Protein AF-A0A7R8NCP3-F1 (afdb_monomer)

Structure (mmCIF, N/CA/C/O backbone):
data_AF-A0A7R8NCP3-F1
#
_entry.id   AF-A0A7R8NCP3-F1
#
loop_
_atom_site.group_PDB
_atom_site.id
_atom_site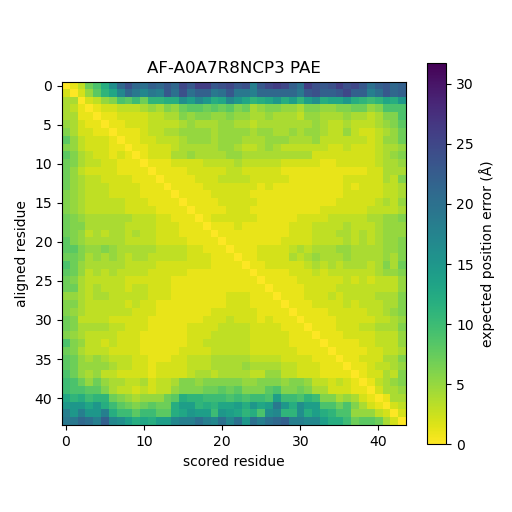.type_symbol
_atom_site.label_atom_id
_atom_site.label_alt_id
_atom_site.label_comp_id
_atom_site.label_asym_id
_atom_site.label_entity_id
_atom_site.label_seq_id
_atom_site.pdbx_PDB_ins_code
_atom_site.Cartn_x
_atom_site.Cartn_y
_atom_site.Cartn_z
_atom_site.occupancy
_atom_site.B_iso_or_equiv
_atom_site.auth_seq_id
_atom_site.auth_comp_id
_atom_site.auth_asym_id
_atom_site.auth_atom_id
_atom_site.pdbx_PDB_model_num
ATOM 1 N N . MET A 1 1 ? 21.494 -7.126 7.793 1.00 53.47 1 MET A N 1
ATOM 2 C CA . MET A 1 1 ? 20.330 -7.011 6.888 1.00 53.47 1 MET A CA 1
ATOM 3 C C . MET A 1 1 ? 19.133 -7.623 7.589 1.00 53.47 1 MET A C 1
ATOM 5 O O . MET A 1 1 ? 19.176 -8.812 7.873 1.00 53.47 1 MET A O 1
ATOM 9 N N . ALA A 1 2 ? 18.118 -6.837 7.941 1.00 70.69 2 ALA A N 1
ATOM 10 C CA . ALA A 1 2 ? 16.879 -7.416 8.453 1.00 70.69 2 ALA A CA 1
ATOM 11 C C . ALA A 1 2 ? 16.092 -7.995 7.269 1.00 70.69 2 ALA A C 1
ATOM 13 O O . ALA A 1 2 ? 15.909 -7.313 6.261 1.00 70.69 2 ALA A O 1
ATOM 14 N N . GLY A 1 3 ? 15.692 -9.263 7.367 1.00 87.25 3 GLY A N 1
ATOM 15 C CA . GLY A 1 3 ? 14.799 -9.894 6.398 1.00 87.25 3 GLY A CA 1
ATOM 16 C C . GLY A 1 3 ? 13.389 -9.298 6.443 1.00 87.25 3 GLY A C 1
ATOM 17 O O . GLY A 1 3 ? 13.074 -8.449 7.278 1.00 87.25 3 GLY A O 1
ATOM 18 N N . ALA A 1 4 ? 12.519 -9.762 5.549 1.00 90.62 4 ALA A N 1
ATOM 19 C CA . ALA A 1 4 ? 11.111 -9.388 5.589 1.00 90.62 4 ALA A CA 1
ATOM 20 C C . ALA A 1 4 ? 10.423 -10.021 6.809 1.00 90.62 4 ALA A C 1
ATOM 22 O O . ALA A 1 4 ? 10.565 -11.219 7.057 1.00 90.62 4 ALA A O 1
ATOM 23 N N . ARG A 1 5 ? 9.640 -9.224 7.546 1.00 92.38 5 ARG A N 1
ATOM 24 C CA . ARG A 1 5 ? 8.728 -9.719 8.581 1.00 92.38 5 ARG A CA 1
ATOM 25 C C . ARG A 1 5 ? 7.296 -9.600 8.087 1.00 92.38 5 ARG A C 1
ATOM 27 O O . ARG A 1 5 ? 6.843 -8.506 7.759 1.00 92.38 5 ARG A O 1
ATOM 34 N N . TRP A 1 6 ? 6.583 -10.717 8.088 1.00 92.88 6 TRP A N 1
ATOM 35 C CA . TRP A 1 6 ? 5.164 -10.748 7.761 1.00 92.88 6 TRP A CA 1
ATOM 36 C C . TRP A 1 6 ? 4.321 -10.302 8.956 1.00 92.88 6 TRP A C 1
ATOM 38 O O . TRP A 1 6 ? 4.662 -10.556 10.112 1.00 92.88 6 TRP A O 1
ATOM 48 N N . GLY A 1 7 ? 3.219 -9.621 8.666 1.00 91.56 7 GLY A N 1
ATOM 49 C CA . GLY A 1 7 ? 2.228 -9.185 9.641 1.00 91.56 7 GLY A CA 1
ATOM 50 C C . GLY A 1 7 ? 0.828 -9.295 9.051 1.00 91.56 7 GLY A C 1
ATOM 51 O O . GLY A 1 7 ? 0.666 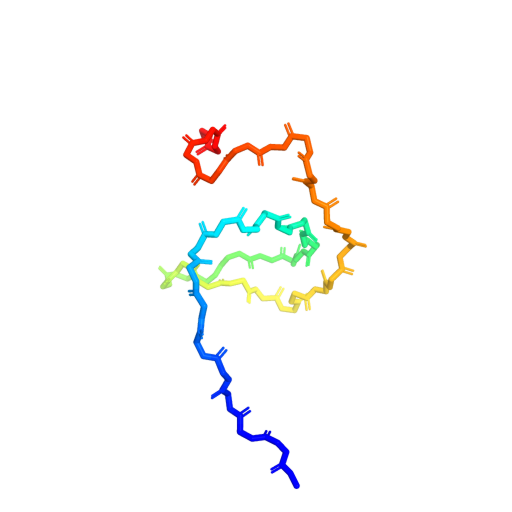-9.596 7.868 1.00 91.56 7 GLY A O 1
ATOM 52 N N . LEU A 1 8 ? -0.185 -9.052 9.878 1.00 94.19 8 LEU A N 1
ATOM 53 C CA . LEU A 1 8 ? -1.570 -9.026 9.413 1.00 94.19 8 LEU A CA 1
ATOM 54 C C . LEU A 1 8 ? -1.792 -7.821 8.475 1.00 94.19 8 LEU A C 1
ATOM 56 O O . LEU A 1 8 ? -1.224 -6.753 8.728 1.00 94.19 8 LEU A O 1
ATOM 60 N N . PRO A 1 9 ? -2.626 -7.945 7.424 1.00 92.38 9 PRO A N 1
ATOM 61 C CA . PRO A 1 9 ? -2.870 -6.880 6.448 1.00 92.38 9 PRO A CA 1
ATOM 62 C C . PRO A 1 9 ? -3.834 -5.816 7.004 1.00 92.38 9 PRO A C 1
ATOM 64 O O . PRO A 1 9 ? -4.936 -5.637 6.503 1.00 92.38 9 PRO A O 1
ATOM 67 N N . GLN A 1 10 ? -3.429 -5.139 8.080 1.00 92.25 10 GLN A N 1
ATOM 68 C CA . GLN A 1 10 ? -4.271 -4.194 8.827 1.00 92.25 10 GLN A CA 1
ATOM 69 C C . GLN A 1 10 ? -3.934 -2.721 8.568 1.00 92.25 10 GLN A C 1
ATOM 71 O O . GLN A 1 10 ? -4.644 -1.832 9.024 1.00 92.25 10 GLN A O 1
ATOM 76 N N . LEU A 1 11 ? -2.846 -2.447 7.847 1.00 93.62 11 LEU A N 1
ATOM 77 C CA . LEU A 1 11 ? -2.365 -1.091 7.596 1.00 93.62 11 LEU A CA 1
ATOM 78 C C . LEU A 1 11 ? -2.626 -0.690 6.147 1.00 93.62 11 LEU A C 1
ATOM 80 O O . LEU A 1 11 ? -2.207 -1.385 5.222 1.00 93.62 11 LEU A O 1
ATOM 84 N N . VAL A 1 12 ? -3.252 0.471 5.963 1.00 95.25 12 VAL A N 1
ATOM 85 C CA . VAL A 1 12 ? -3.432 1.098 4.653 1.00 95.25 12 VAL A CA 1
ATOM 86 C C . VAL A 1 12 ? -2.412 2.222 4.492 1.00 95.25 12 VAL A C 1
ATOM 88 O O . VAL A 1 12 ? -2.280 3.102 5.345 1.00 95.25 12 VAL A O 1
ATOM 91 N N . GLY A 1 13 ? -1.670 2.184 3.388 1.00 95.31 13 GLY A N 1
ATOM 92 C CA . GLY A 1 13 ? -0.700 3.203 3.007 1.00 95.31 13 GLY A CA 1
ATOM 93 C C . GLY A 1 13 ? -1.090 3.865 1.694 1.00 95.31 13 GLY A C 1
ATOM 94 O O . GLY A 1 13 ? -1.473 3.194 0.739 1.00 95.31 13 GLY A O 1
ATOM 95 N N . GLU A 1 14 ? -0.974 5.184 1.642 1.00 97.00 14 GLU A N 1
ATOM 96 C CA . GLU A 1 14 ? -1.130 5.958 0.421 1.00 97.00 14 GLU A CA 1
ATOM 97 C C . GLU A 1 14 ? 0.216 6.048 -0.302 1.00 97.00 14 GLU A C 1
ATOM 99 O O . GLU A 1 14 ? 1.256 6.334 0.301 1.00 97.00 14 GLU A O 1
ATOM 104 N N . VAL A 1 15 ? 0.186 5.818 -1.612 1.00 97.88 15 VAL A N 1
ATOM 105 C CA . VAL A 1 15 ? 1.361 5.890 -2.480 1.00 97.88 15 VAL A CA 1
ATOM 106 C C . VAL A 1 15 ? 1.055 6.727 -3.709 1.00 97.88 15 VAL A C 1
ATOM 108 O O . VAL A 1 15 ? -0.048 6.678 -4.256 1.00 97.88 15 VAL A O 1
ATOM 111 N N . ARG A 1 16 ? 2.058 7.467 -4.177 1.00 98.12 16 ARG A N 1
ATOM 112 C CA . ARG A 1 16 ? 2.027 8.107 -5.495 1.00 98.12 16 ARG A CA 1
ATOM 113 C C . ARG A 1 16 ? 2.706 7.186 -6.494 1.00 98.12 16 ARG A C 1
ATOM 115 O O . ARG A 1 16 ? 3.659 6.493 -6.155 1.00 98.12 16 ARG A O 1
ATOM 122 N N . TYR A 1 17 ? 2.215 7.163 -7.725 1.00 98.12 17 TYR A N 1
ATOM 123 C CA . TYR A 1 17 ? 2.794 6.357 -8.794 1.00 98.12 17 TYR A CA 1
ATOM 124 C C . TYR A 1 17 ? 2.493 6.989 -10.153 1.00 98.12 17 TYR A C 1
ATOM 126 O O . TYR A 1 17 ? 1.593 7.816 -10.279 1.00 98.12 17 TYR A O 1
ATOM 134 N N . THR A 1 18 ? 3.261 6.602 -11.170 1.00 98.00 18 THR A N 1
ATOM 135 C CA . THR A 1 18 ? 3.143 7.182 -12.521 1.00 98.00 18 THR A CA 1
ATOM 136 C C . THR A 1 18 ? 2.118 6.455 -13.389 1.00 98.00 18 THR A C 1
ATOM 138 O O . THR A 1 18 ? 1.352 7.080 -14.110 1.00 98.00 18 THR A O 1
ATOM 141 N N . SER A 1 19 ? 2.101 5.123 -13.341 1.00 97.75 19 SER A N 1
ATOM 142 C CA . SER A 1 19 ? 1.157 4.283 -14.088 1.00 97.75 19 SER A CA 1
ATOM 143 C C . SER A 1 19 ? 1.062 2.878 -13.492 1.00 97.75 19 SER A C 1
ATOM 145 O O . SER A 1 19 ? 1.922 2.458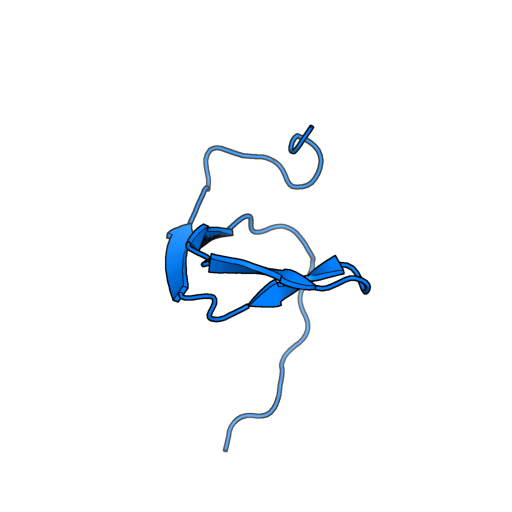 -12.711 1.00 97.75 19 SER A O 1
ATOM 147 N N . ARG A 1 20 ? 0.017 2.133 -13.866 1.00 97.81 20 ARG A N 1
ATOM 148 C CA . ARG A 1 20 ? -0.088 0.689 -13.615 1.00 97.81 20 ARG A CA 1
ATOM 149 C C . ARG A 1 20 ? 0.476 -0.089 -14.800 1.00 97.81 20 ARG A C 1
ATOM 151 O O . ARG A 1 20 ? 0.269 0.277 -15.953 1.00 97.81 20 ARG A O 1
ATOM 158 N N . THR A 1 21 ? 1.192 -1.174 -14.529 1.00 97.38 21 THR A N 1
ATOM 159 C CA . THR A 1 21 ? 1.586 -2.131 -15.567 1.00 97.38 21 THR A CA 1
ATOM 160 C C . THR A 1 21 ? 0.385 -2.965 -16.004 1.00 97.38 21 THR A C 1
ATOM 162 O O . THR A 1 21 ? -0.598 -3.080 -15.273 1.00 97.38 21 THR A O 1
ATOM 165 N N . ARG A 1 22 ? 0.495 -3.639 -17.156 1.00 97.50 22 ARG A N 1
ATOM 166 C CA . ARG A 1 22 ? -0.512 -4.617 -17.604 1.00 97.50 22 ARG A CA 1
ATOM 167 C C . ARG A 1 22 ? -0.780 -5.715 -16.564 1.00 97.50 22 ARG A C 1
ATOM 169 O O . ARG A 1 22 ? -1.894 -6.203 -16.470 1.00 97.50 22 ARG A O 1
ATOM 176 N N . ALA A 1 23 ? 0.227 -6.075 -1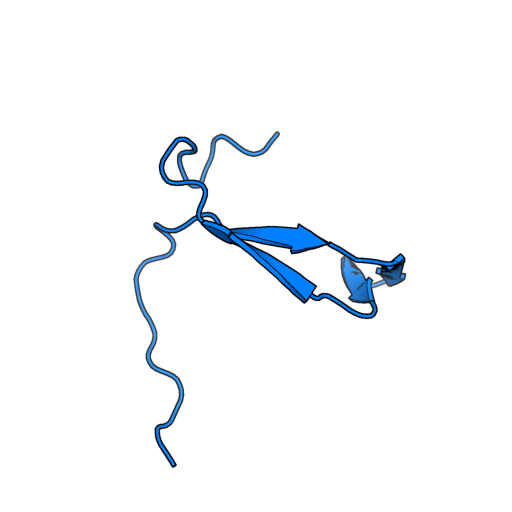5.765 1.00 97.81 23 ALA A N 1
ATOM 177 C CA . ALA A 1 23 ? 0.115 -7.058 -14.687 1.00 97.81 23 ALA A CA 1
ATOM 178 C C . ALA A 1 23 ? -0.379 -6.460 -13.349 1.00 97.81 23 ALA A C 1
ATOM 180 O O . ALA A 1 23 ? -0.247 -7.104 -12.313 1.00 97.81 23 ALA A O 1
ATOM 181 N N . GLY A 1 24 ? -0.866 -5.215 -13.336 1.00 96.75 24 GLY A N 1
ATOM 182 C CA . GLY A 1 24 ? -1.450 -4.574 -12.153 1.00 96.75 24 GLY A CA 1
ATOM 183 C C . GLY A 1 24 ? -0.455 -4.003 -11.134 1.00 96.75 24 GLY A C 1
ATOM 184 O O . GLY A 1 24 ? -0.874 -3.536 -10.080 1.00 96.75 24 GLY A O 1
ATOM 185 N N . ARG A 1 25 ? 0.855 -3.989 -11.421 1.00 97.50 25 ARG A N 1
ATOM 186 C CA . ARG A 1 25 ? 1.873 -3.406 -10.517 1.00 97.50 25 ARG A CA 1
ATOM 187 C C . ARG A 1 25 ? 2.011 -1.896 -10.718 1.00 97.50 25 ARG A C 1
ATOM 189 O O . ARG A 1 25 ? 1.807 -1.405 -11.824 1.00 97.50 25 ARG A O 1
ATOM 196 N N . LEU A 1 26 ? 2.418 -1.164 -9.684 1.00 98.12 26 LEU A N 1
ATOM 197 C CA . LEU A 1 26 ? 2.652 0.284 -9.763 1.00 98.12 26 LEU A CA 1
ATOM 198 C C . LEU A 1 26 ? 4.051 0.597 -10.322 1.00 98.12 26 LEU A C 1
ATOM 200 O O . LEU A 1 26 ? 5.031 -0.028 -9.918 1.00 98.12 26 LEU A O 1
ATOM 204 N N . ARG A 1 27 ? 4.159 1.575 -11.233 1.00 98.12 27 ARG A N 1
ATOM 205 C CA . ARG A 1 27 ? 5.438 2.075 -11.768 1.00 98.12 27 ARG A CA 1
ATOM 206 C C . ARG A 1 27 ? 5.910 3.326 -11.033 1.00 98.12 27 ARG A C 1
ATOM 208 O O . ARG A 1 27 ? 5.163 4.302 -10.927 1.00 98.12 27 ARG A O 1
ATOM 215 N N . HIS A 1 28 ? 7.176 3.294 -10.615 1.00 97.94 28 HIS A N 1
ATOM 216 C CA . HIS A 1 28 ? 7.838 4.337 -9.825 1.00 97.94 28 HIS A CA 1
ATOM 217 C C . HIS A 1 28 ? 7.029 4.734 -8.577 1.00 97.94 28 HIS A C 1
ATOM 219 O O . HIS A 1 28 ? 6.687 5.909 -8.428 1.00 97.94 28 HIS A O 1
ATOM 225 N N . PRO A 1 29 ? 6.639 3.767 -7.719 1.00 98.25 29 PRO A N 1
ATOM 226 C CA . PRO A 1 29 ? 5.879 4.094 -6.529 1.00 98.25 29 PRO A CA 1
ATOM 227 C C . PRO A 1 29 ? 6.757 4.839 -5.522 1.00 98.25 29 PRO A C 1
ATOM 229 O O . PRO A 1 29 ? 7.890 4.438 -5.256 1.00 98.25 29 PRO A O 1
ATOM 232 N N . SER A 1 30 ? 6.202 5.885 -4.924 1.00 98.25 30 SER A N 1
ATOM 233 C CA . SER A 1 30 ? 6.774 6.553 -3.762 1.00 98.25 30 SER A CA 1
ATOM 234 C C . SER A 1 30 ? 5.778 6.549 -2.610 1.00 98.25 30 SER A C 1
ATOM 236 O O . SER A 1 30 ? 4.565 6.694 -2.794 1.00 98.25 30 SER A O 1
ATOM 238 N N . TRP A 1 31 ? 6.306 6.341 -1.406 1.00 97.88 31 TRP A N 1
ATOM 239 C CA . TR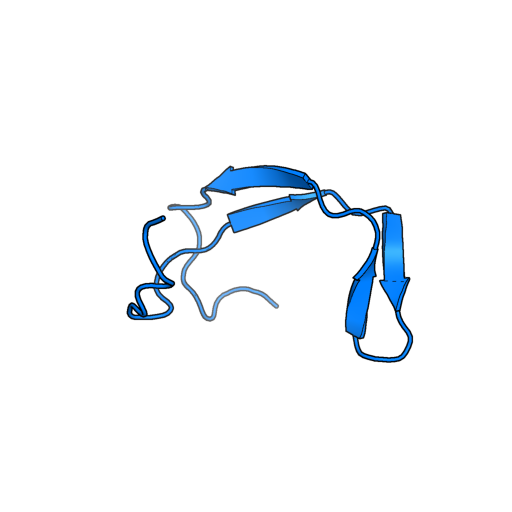P A 1 31 ? 5.527 6.425 -0.181 1.00 97.88 31 TRP A CA 1
ATOM 240 C C . TRP A 1 31 ? 4.991 7.843 0.009 1.00 97.88 31 TRP A C 1
ATOM 242 O O . TRP A 1 31 ? 5.739 8.806 -0.159 1.00 97.88 31 TRP A O 1
ATOM 252 N N . HIS A 1 32 ? 3.717 7.968 0.378 1.00 97.69 32 HIS A N 1
ATOM 253 C CA . HIS A 1 32 ? 3.135 9.252 0.745 1.00 97.69 32 HIS A CA 1
ATOM 254 C C . HIS A 1 32 ? 2.865 9.316 2.250 1.00 97.69 32 HIS A C 1
ATOM 256 O O . HIS A 1 32 ? 3.519 10.082 2.955 1.00 97.69 32 HIS A O 1
ATOM 262 N N . ARG A 1 33 ? 1.921 8.512 2.756 1.00 97.38 33 ARG A N 1
ATOM 263 C CA . ARG A 1 33 ? 1.507 8.539 4.171 1.00 97.38 33 ARG A CA 1
ATOM 264 C C . ARG A 1 33 ? 0.738 7.289 4.587 1.00 97.38 33 ARG A C 1
ATOM 266 O O . ARG A 1 33 ? 0.170 6.600 3.745 1.00 97.38 33 ARG A O 1
ATOM 273 N N . LEU A 1 34 ? 0.649 7.043 5.894 1.00 96.50 34 LEU A N 1
ATOM 274 C CA . LEU A 1 34 ? -0.307 6.076 6.441 1.00 96.50 34 LEU A CA 1
ATOM 275 C C . LEU A 1 34 ? -1.729 6.651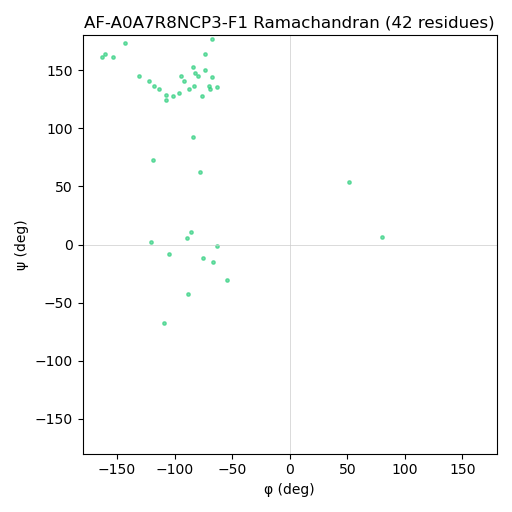 6.394 1.00 96.50 34 LEU A C 1
ATOM 277 O O . LEU A 1 34 ? -1.928 7.863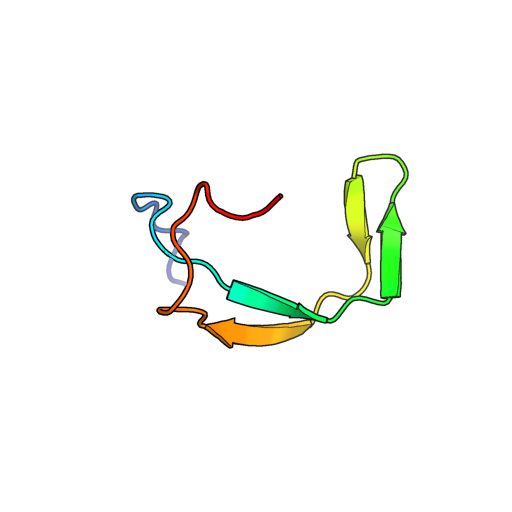 6.504 1.00 96.50 34 LEU A O 1
ATOM 281 N N . ARG A 1 35 ? -2.709 5.757 6.264 1.00 95.38 35 ARG A N 1
ATOM 282 C CA . ARG A 1 35 ? -4.145 6.046 6.304 1.00 95.38 35 ARG A CA 1
ATOM 283 C C . ARG A 1 35 ? -4.803 5.294 7.460 1.00 95.38 35 ARG A C 1
ATOM 285 O O . ARG A 1 35 ? -5.500 4.313 7.219 1.00 95.38 35 ARG A O 1
ATOM 292 N N . PRO A 1 36 ? -4.569 5.714 8.718 1.00 93.50 36 PRO A N 1
ATOM 293 C CA . PRO A 1 36 ? -5.209 5.083 9.875 1.00 93.50 36 PRO A CA 1
ATOM 294 C C . PRO A 1 36 ? -6.729 5.304 9.892 1.00 93.50 36 PRO A C 1
ATOM 296 O O . PRO A 1 36 ? -7.445 4.622 10.613 1.00 93.50 36 PRO A O 1
ATOM 299 N N . ASP A 1 37 ? -7.213 6.255 9.092 1.00 93.25 37 ASP A N 1
ATOM 300 C CA . ASP A 1 37 ? -8.621 6.556 8.874 1.00 93.25 37 ASP A CA 1
ATOM 301 C C . ASP A 1 37 ? -9.340 5.534 7.973 1.00 93.25 37 ASP A C 1
ATOM 303 O O . ASP A 1 37 ? -10.565 5.564 7.888 1.00 93.25 37 ASP A 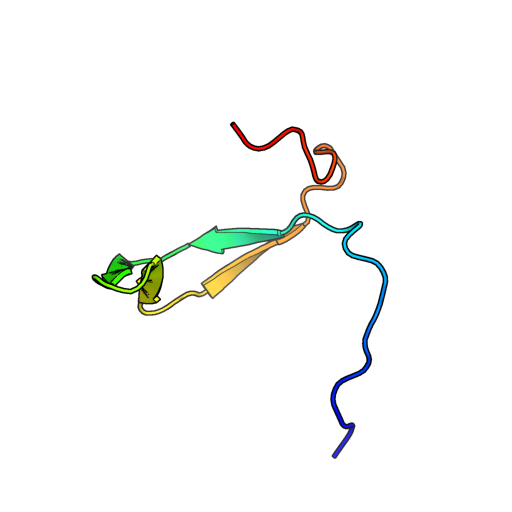O 1
ATOM 307 N N . LEU A 1 38 ? -8.609 4.634 7.301 1.00 91.06 38 LEU A N 1
ATOM 308 C CA . LEU A 1 38 ? -9.175 3.645 6.383 1.00 91.06 38 LEU A CA 1
ATOM 309 C C . LEU A 1 38 ? -9.013 2.218 6.912 1.00 91.06 38 LEU A C 1
ATOM 311 O O . LEU A 1 38 ? -7.923 1.800 7.300 1.00 91.06 38 LEU A O 1
ATOM 315 N N . ALA A 1 39 ? -10.097 1.443 6.842 1.00 89.00 39 ALA A N 1
ATOM 316 C CA . ALA A 1 39 ? -10.068 0.011 7.116 1.00 89.00 39 ALA A CA 1
ATOM 317 C C . ALA A 1 39 ? -9.596 -0.788 5.876 1.00 89.00 39 ALA A C 1
ATOM 319 O O . ALA A 1 39 ? -9.941 -0.414 4.750 1.00 89.00 39 ALA A O 1
ATOM 320 N N . PRO A 1 40 ? -8.894 -1.928 6.041 1.00 81.81 40 PRO A N 1
ATOM 321 C CA . PRO A 1 40 ? -8.302 -2.709 4.940 1.00 81.81 40 PRO A CA 1
ATOM 322 C C . PRO A 1 40 ? -9.265 -3.323 3.902 1.00 81.81 40 PRO A C 1
ATOM 324 O O . PRO A 1 40 ? -8.804 -3.952 2.957 1.00 81.81 40 PRO A O 1
ATOM 327 N N . GLY A 1 41 ? -10.582 -3.154 4.044 1.00 82.00 41 GLY A N 1
ATOM 328 C CA . GLY A 1 41 ? -11.598 -3.566 3.061 1.00 82.00 41 GLY A CA 1
ATOM 329 C C . GLY A 1 41 ? -12.463 -2.414 2.537 1.00 82.00 41 GLY A C 1
ATOM 330 O O . GLY A 1 41 ? -13.378 -2.650 1.759 1.00 82.00 41 GLY A O 1
ATOM 331 N N . GLY A 1 42 ? -12.193 -1.176 2.966 1.00 70.69 42 GLY A N 1
ATOM 332 C CA . GLY A 1 42 ? -12.941 0.021 2.561 1.00 70.69 42 GLY A CA 1
ATOM 333 C C . GLY A 1 42 ? -12.404 0.700 1.299 1.00 70.69 42 GLY A C 1
ATOM 334 O O . GLY A 1 42 ? -12.850 1.791 0.956 1.00 70.69 42 GLY A O 1
ATOM 335 N N . LEU A 1 43 ? -11.414 0.094 0.637 1.00 70.62 43 LEU A N 1
ATOM 336 C CA . LEU A 1 43 ? -10.859 0.579 -0.624 1.00 70.62 43 LEU A CA 1
ATOM 337 C C . LEU A 1 43 ? -11.746 0.060 -1.768 1.00 70.62 43 LEU A C 1
ATOM 339 O O . LEU A 1 43 ? -11.553 -1.068 -2.216 1.00 70.62 43 LEU A O 1
ATOM 343 N N . ALA A 1 44 ? -12.741 0.854 -2.174 1.00 58.97 44 ALA A N 1
ATOM 344 C CA . ALA A 1 44 ? -13.532 0.609 -3.384 1.00 58.97 44 ALA A CA 1
ATOM 345 C C . ALA A 1 44 ? -12.731 0.924 -4.658 1.00 58.97 44 ALA A C 1
ATOM 347 O O . ALA A 1 44 ? -11.940 1.900 -4.637 1.00 58.97 44 ALA A O 1
#

Secondary structure (DSSP, 8-state):
--------S---EEEE-SEE-TTSPEES-EEEEE-TTS-TT---

pLDDT: mean 91.36, std 10.55, range [53.47, 98.25]

Foldseek 3Di:
DDDDDDDDQFWDWDWDADDADPVGDGHPIDGDGTPPVDGSVRPD

Solvent-accessible surface area (backbone atoms only — not comparable to full-atom values): 3133 Å² total; per-residue (Å²): 134,87,74,92,79,89,76,81,85,67,77,39,70,44,66,48,59,80,46,69,46,98,87,71,46,71,37,79,65,40,87,70,45,79,34,90,90,45,60,75,80,69,78,127

Sequence (44 aa):
MAGARWGLPQLVGEVRYTSRTRAGRLRHPSWHRLRPDLAPGGLA

Mean predicted aligned error: 4.55 Å

Nearest PDB structures (foldseek):
  6nhx-assembly1_A  TM=9.495E-01  e=1.094E-01  Mycobacterium tuberculosis
  1vs0-assembly1_A  TM=9.485E-01  e=1.169E-01  Mycobacterium tuberculosis H37Rv

Radius of gyratio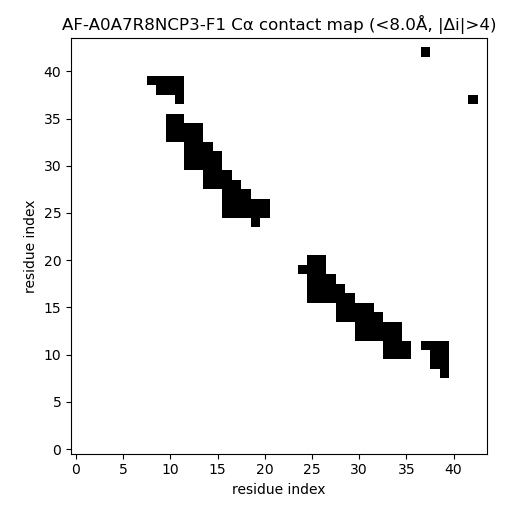n: 12.76 Å; Cα contacts (8 Å, |Δi|>4): 51; chains: 1; bounding box: 34×20×28 Å